Protein AF-A0A7X6WUY6-F1 (afdb_monomer_lite)

Secondary structure (DSSP, 8-state):
-HHHHHHHHHHHHHHHHHHHHHHHHHHHHHHHHHHHHHHHHHHHHHHHHHHHHHHHHHHH-S--HHHHHHHHHHHH-TTS-HHHHHHHHHHHHHHHHHHHHT-HHHHT-HHHHHHHHHHHHHHHHHHHHHHHHHH-

Sequence (136 aa):
MEIVMLLIAVLIVILIMYVSMYNKLVKSRNSVLEAKSGIDISLLKRFDLITDLVEVVKGYTKYESETLNKLISLRNNNNSEFNETNESLNEITNSLNVVIEKYPDLKASEQFLNLQKNMANVEEHLQASRRFYNNN

Foldseek 3Di:
DVVVVVVVVVVVVVVVVVVVVVVVVVVVVVLLVVLVVLLVVLLVLLLVLLLVLVVLLVVQDVDDPPLNVVSVVLVVPPDPDPVVSVVVSVVSVVVSVVSVVVPVVSVPDPSNVVSVVVNVVSVVSNVVSVVSNVVD

pLDDT: mean 84.81, std 10.26, range [48.81, 96.81]

Structure (mmCIF, N/CA/C/O backbone):
data_AF-A0A7X6WUY6-F1
#
_entry.id   AF-A0A7X6WUY6-F1
#
loop_
_atom_site.group_PDB
_atom_site.id
_atom_site.type_symbol
_atom_site.label_atom_id
_atom_site.label_alt_id
_atom_site.label_comp_id
_atom_site.label_asym_id
_atom_site.label_entity_id
_atom_site.label_seq_id
_atom_site.pdbx_PDB_ins_code
_atom_site.Cartn_x
_atom_site.Cartn_y
_atom_site.Cartn_z
_atom_site.occupancy
_atom_site.B_iso_or_equiv
_atom_site.auth_seq_id
_atom_site.auth_comp_id
_atom_site.auth_asym_id
_atom_site.auth_atom_id
_atom_site.pdbx_PDB_model_num
ATOM 1 N N . MET A 1 1 ? 32.053 5.278 -52.227 1.00 82.12 1 MET A N 1
ATOM 2 C CA . MET A 1 1 ? 30.781 5.940 -51.859 1.00 82.12 1 MET A CA 1
ATOM 3 C C . MET A 1 1 ? 29.760 4.911 -51.396 1.00 82.12 1 MET A C 1
ATOM 5 O O . MET A 1 1 ? 29.360 4.981 -50.246 1.00 82.12 1 MET A O 1
ATOM 9 N N . GLU A 1 2 ? 29.432 3.902 -52.209 1.00 90.31 2 GLU A N 1
ATOM 10 C CA . GLU A 1 2 ? 28.428 2.878 -51.857 1.00 90.31 2 GLU A CA 1
ATOM 11 C C . GLU A 1 2 ? 28.771 2.060 -50.600 1.00 90.31 2 GLU A C 1
ATOM 13 O O . GLU A 1 2 ? 27.950 1.976 -49.696 1.00 90.31 2 GLU A O 1
ATOM 18 N N . ILE A 1 3 ? 30.002 1.544 -50.472 1.00 91.88 3 ILE A N 1
ATOM 19 C CA . ILE A 1 3 ? 30.436 0.775 -49.283 1.00 91.88 3 ILE A CA 1
ATOM 20 C C . ILE A 1 3 ? 30.357 1.617 -47.999 1.00 91.88 3 ILE A C 1
ATOM 22 O O . ILE A 1 3 ? 29.955 1.126 -46.948 1.00 91.88 3 ILE A O 1
ATOM 26 N N . VAL A 1 4 ? 30.708 2.904 -48.088 1.00 92.62 4 VAL A N 1
ATOM 27 C CA . VAL A 1 4 ? 30.636 3.842 -46.956 1.00 92.62 4 VAL A CA 1
ATOM 28 C C . VAL A 1 4 ? 29.178 4.087 -46.565 1.00 92.62 4 VAL A C 1
ATOM 30 O O . VAL A 1 4 ? 28.852 4.079 -45.383 1.00 92.62 4 VAL A O 1
ATOM 33 N N . MET A 1 5 ? 28.284 4.233 -47.545 1.00 92.81 5 MET A N 1
ATOM 34 C CA . MET A 1 5 ? 26.847 4.386 -47.312 1.00 92.81 5 MET A CA 1
ATOM 35 C C . MET A 1 5 ? 26.232 3.127 -46.682 1.00 92.81 5 MET A C 1
ATOM 37 O O . MET A 1 5 ? 25.407 3.233 -45.778 1.00 92.81 5 MET A O 1
ATOM 41 N N . LEU A 1 6 ? 26.692 1.943 -47.097 1.00 93.50 6 LEU A N 1
ATOM 42 C CA . LEU A 1 6 ? 26.280 0.651 -46.545 1.00 93.50 6 LEU A CA 1
ATOM 43 C C . LEU A 1 6 ? 26.750 0.494 -45.089 1.00 93.50 6 LEU A C 1
ATOM 45 O O . LEU A 1 6 ? 25.958 0.129 -44.224 1.00 93.50 6 LEU A O 1
ATOM 49 N N . LEU A 1 7 ? 27.999 0.863 -44.784 1.00 94.00 7 LEU A N 1
ATOM 50 C CA . LEU A 1 7 ? 28.526 0.887 -43.414 1.00 94.00 7 LEU A CA 1
ATOM 51 C C . LEU A 1 7 ? 27.750 1.847 -42.505 1.00 94.00 7 LEU A C 1
ATOM 53 O O . LEU A 1 7 ? 27.423 1.489 -41.375 1.00 94.00 7 LEU A O 1
ATOM 57 N N . ILE A 1 8 ? 27.417 3.043 -42.997 1.00 95.00 8 ILE A N 1
ATOM 58 C CA . ILE A 1 8 ? 26.613 4.020 -42.250 1.00 95.00 8 ILE A CA 1
ATOM 59 C C . ILE A 1 8 ? 25.205 3.474 -41.994 1.00 95.00 8 ILE A C 1
ATOM 61 O O . ILE A 1 8 ? 24.710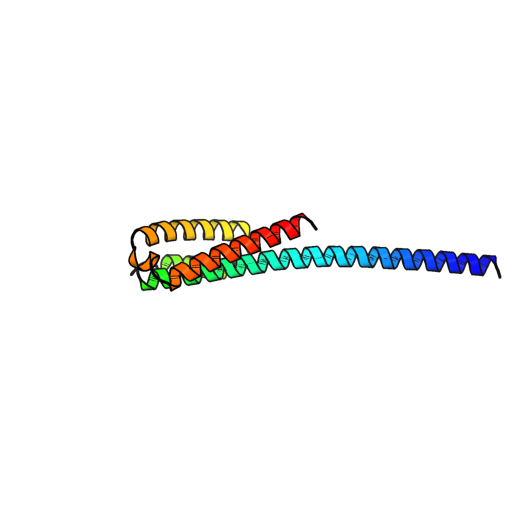 3.572 -40.873 1.00 95.00 8 ILE A O 1
ATOM 65 N N . ALA A 1 9 ? 24.571 2.854 -42.992 1.00 94.62 9 ALA A N 1
ATOM 66 C CA . ALA A 1 9 ? 23.256 2.242 -42.827 1.00 94.62 9 ALA A CA 1
ATOM 67 C C . ALA A 1 9 ? 23.275 1.127 -41.767 1.00 94.62 9 ALA A C 1
ATOM 69 O O . ALA A 1 9 ? 22.414 1.097 -40.889 1.00 94.62 9 ALA A O 1
ATOM 70 N N . VAL A 1 10 ? 24.292 0.258 -41.788 1.00 96.06 10 VAL A N 1
ATOM 71 C CA . VAL A 1 10 ? 24.477 -0.798 -40.778 1.00 96.06 10 VAL A CA 1
ATOM 72 C C . VAL A 1 10 ? 24.676 -0.201 -39.383 1.00 96.06 10 VAL A C 1
ATOM 74 O O . VAL A 1 10 ? 24.045 -0.653 -38.428 1.00 96.06 10 VAL A O 1
ATOM 77 N N . LEU A 1 11 ? 25.493 0.849 -39.257 1.00 96.50 11 LEU A N 1
ATOM 78 C CA . LEU A 1 11 ? 25.717 1.537 -37.985 1.00 96.50 11 LEU A CA 1
ATOM 79 C C . LEU A 1 11 ? 24.414 2.121 -37.417 1.00 96.50 11 LEU A C 1
ATOM 81 O O . LEU A 1 11 ? 24.137 1.966 -36.228 1.00 96.50 11 LEU A O 1
ATOM 85 N N . ILE A 1 12 ? 23.593 2.749 -38.264 1.00 96.56 12 ILE A N 1
ATOM 86 C CA . ILE A 1 12 ? 22.295 3.312 -37.868 1.00 96.56 12 ILE A CA 1
ATOM 87 C C . ILE A 1 12 ? 21.359 2.211 -37.360 1.00 96.56 12 ILE A C 1
ATOM 89 O O . ILE A 1 12 ? 20.733 2.377 -36.314 1.00 96.56 12 ILE A O 1
ATOM 93 N N . VAL A 1 13 ? 21.290 1.069 -38.050 1.00 96.62 13 VAL A N 1
ATOM 94 C CA . VAL A 1 13 ? 20.455 -0.069 -37.628 1.00 96.62 13 VAL A CA 1
ATOM 95 C C . VAL A 1 13 ? 20.887 -0.598 -36.259 1.00 96.62 13 VAL A C 1
ATOM 97 O O . VAL A 1 13 ? 20.040 -0.814 -35.390 1.00 96.62 13 VAL A O 1
ATOM 100 N N . ILE A 1 14 ? 22.195 -0.751 -36.028 1.00 96.31 14 ILE A N 1
ATOM 101 C CA . ILE A 1 14 ? 22.736 -1.193 -34.733 1.00 96.31 14 ILE A CA 1
ATOM 102 C C . ILE A 1 14 ? 22.365 -0.201 -33.625 1.00 96.31 14 ILE A C 1
ATOM 104 O O . ILE A 1 14 ? 21.942 -0.610 -32.543 1.00 96.31 14 ILE A O 1
ATOM 108 N N . LEU A 1 15 ? 22.475 1.100 -33.898 1.00 96.81 15 LEU A N 1
ATOM 109 C CA . LEU A 1 15 ? 22.173 2.149 -32.928 1.00 96.81 15 LEU A CA 1
ATOM 110 C C . LEU A 1 15 ? 20.680 2.162 -32.561 1.00 96.81 15 LEU A C 1
ATOM 112 O O . LEU A 1 15 ? 20.337 2.215 -31.380 1.00 96.81 15 LEU A O 1
ATOM 116 N N . ILE A 1 16 ? 19.788 2.013 -33.546 1.00 96.56 16 ILE A N 1
ATOM 117 C CA . ILE A 1 16 ? 18.339 1.885 -33.315 1.00 96.56 16 ILE A CA 1
ATOM 118 C C . ILE A 1 16 ? 18.026 0.642 -32.473 1.00 96.56 16 ILE A C 1
ATOM 120 O O . ILE A 1 16 ? 17.213 0.710 -31.545 1.00 96.56 16 ILE A O 1
ATOM 124 N N . MET A 1 17 ? 18.674 -0.489 -32.764 1.00 95.75 17 MET A N 1
ATOM 125 C CA . MET A 1 17 ? 18.486 -1.731 -32.012 1.00 95.75 17 MET A CA 1
ATOM 126 C C . MET A 1 17 ? 18.926 -1.573 -30.551 1.00 95.75 17 MET A C 1
ATOM 128 O O . MET A 1 17 ? 18.191 -1.968 -29.643 1.00 95.75 17 MET A O 1
ATOM 132 N N . TYR A 1 18 ? 20.076 -0.936 -30.319 1.00 96.62 18 TYR A N 1
ATOM 133 C CA . TYR A 1 18 ? 20.598 -0.661 -28.981 1.00 96.62 18 TYR A CA 1
ATOM 134 C C . TYR A 1 18 ? 19.649 0.226 -28.164 1.00 96.62 18 TYR A C 1
ATOM 136 O O . TYR A 1 18 ? 19.259 -0.143 -27.056 1.00 96.62 18 TYR A O 1
ATOM 144 N N . VAL A 1 19 ? 19.203 1.354 -28.731 1.00 96.44 19 VAL A N 1
ATOM 145 C CA . VAL A 1 19 ? 18.259 2.271 -28.066 1.00 96.44 19 VAL A CA 1
ATOM 146 C C . VAL A 1 19 ? 16.933 1.571 -27.763 1.00 96.44 19 VAL A C 1
ATOM 148 O O . VAL A 1 19 ? 16.386 1.709 -26.669 1.00 96.44 19 VAL A O 1
ATOM 151 N N . SER A 1 20 ? 16.432 0.760 -28.696 1.00 94.94 20 SER A N 1
ATOM 152 C CA . SER A 1 20 ? 15.188 0.007 -28.508 1.00 94.94 20 SER A CA 1
ATOM 153 C C . SER A 1 20 ? 15.294 -1.010 -27.370 1.00 94.94 20 SER A C 1
ATOM 155 O O . SER A 1 20 ? 14.362 -1.147 -26.576 1.00 94.94 20 SER A O 1
ATOM 157 N N . MET A 1 21 ? 16.421 -1.718 -27.264 1.00 94.75 21 MET A N 1
ATOM 158 C CA . MET A 1 21 ? 16.671 -2.673 -26.183 1.00 94.75 21 MET A CA 1
ATOM 159 C C . MET A 1 21 ? 16.813 -1.967 -24.832 1.00 94.75 21 MET A C 1
ATOM 161 O O . MET A 1 21 ? 16.194 -2.389 -23.856 1.00 94.75 21 MET A O 1
ATOM 165 N N . TYR A 1 22 ? 17.553 -0.857 -24.785 1.00 95.94 22 TYR A N 1
ATOM 166 C CA . TYR A 1 22 ? 17.709 -0.053 -23.576 1.00 95.94 22 TYR A CA 1
ATOM 167 C C . TYR A 1 22 ? 16.360 0.466 -23.059 1.00 95.94 22 TYR A C 1
ATOM 169 O O . TYR A 1 22 ? 16.029 0.283 -21.888 1.00 95.94 22 TYR A O 1
ATOM 177 N N . ASN A 1 23 ? 15.526 1.016 -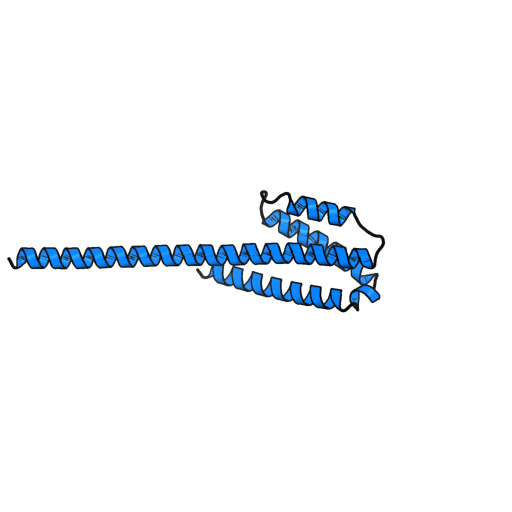23.945 1.00 95.94 23 ASN A N 1
ATOM 178 C CA . ASN A 1 23 ? 14.200 1.518 -23.579 1.00 95.94 23 ASN A CA 1
ATOM 179 C C . ASN A 1 23 ? 13.284 0.414 -23.033 1.00 95.94 23 ASN A C 1
ATOM 181 O O . ASN A 1 23 ? 12.535 0.655 -22.086 1.00 95.94 23 ASN A O 1
ATOM 185 N N . LYS A 1 24 ? 13.354 -0.806 -23.586 1.00 94.31 24 LYS A N 1
ATOM 186 C CA . LYS A 1 24 ? 12.606 -1.959 -23.058 1.00 94.31 24 LYS A CA 1
ATOM 187 C C . LYS A 1 24 ? 13.045 -2.312 -21.637 1.00 94.31 24 LYS A C 1
ATOM 189 O O . LYS A 1 24 ? 12.188 -2.479 -20.777 1.00 94.31 24 LYS A O 1
ATOM 194 N N . LEU A 1 25 ? 14.353 -2.359 -21.378 1.00 93.62 25 LEU A N 1
ATOM 195 C CA . LEU A 1 25 ? 14.892 -2.651 -20.045 1.00 93.62 25 LEU A CA 1
ATOM 196 C C . LEU A 1 25 ? 14.486 -1.591 -19.016 1.00 93.62 25 LEU A C 1
ATOM 198 O O . LEU A 1 25 ? 14.056 -1.932 -17.915 1.00 93.62 25 LEU A O 1
ATOM 202 N N . VAL A 1 26 ? 14.574 -0.309 -19.379 1.00 94.94 26 VAL A N 1
ATOM 203 C CA . VAL A 1 26 ? 14.141 0.794 -18.507 1.00 94.94 26 VAL A CA 1
ATOM 204 C C . VAL A 1 26 ? 12.644 0.704 -18.220 1.00 94.94 26 VAL A C 1
ATOM 206 O O . VAL A 1 26 ? 12.236 0.856 -17.070 1.00 94.94 26 VAL A O 1
ATOM 209 N N . LYS A 1 27 ? 11.823 0.400 -19.233 1.00 94.00 27 LYS A N 1
ATOM 210 C CA . LYS A 1 27 ? 10.380 0.218 -19.055 1.00 94.00 27 LYS A CA 1
ATOM 211 C C . LYS A 1 27 ? 10.074 -0.919 -18.077 1.00 94.00 27 LYS A C 1
ATOM 213 O O . LYS A 1 27 ? 9.335 -0.688 -17.127 1.00 94.00 27 LYS A O 1
ATOM 218 N N . SER A 1 28 ? 10.678 -2.095 -18.257 1.00 91.25 28 SER A N 1
ATOM 219 C CA . SER A 1 28 ? 10.497 -3.233 -17.344 1.00 91.25 28 SER A CA 1
ATOM 220 C C . SER A 1 28 ? 10.940 -2.904 -15.918 1.00 91.25 28 SER A C 1
ATOM 222 O O . SER A 1 28 ? 10.216 -3.189 -14.968 1.00 91.25 28 SER A O 1
ATOM 224 N N . ARG A 1 29 ? 12.085 -2.228 -15.753 1.00 91.75 29 ARG A N 1
ATOM 225 C CA . ARG A 1 29 ? 12.554 -1.778 -14.434 1.00 91.75 29 ARG A CA 1
ATOM 226 C C . ARG A 1 29 ? 11.535 -0.865 -13.754 1.00 91.75 29 ARG A C 1
ATOM 228 O O . ARG A 1 29 ? 11.260 -1.040 -12.570 1.00 91.75 29 ARG A O 1
ATOM 235 N N . ASN A 1 30 ? 10.983 0.096 -14.488 1.00 91.75 30 ASN A N 1
ATOM 236 C CA . ASN A 1 30 ? 9.992 1.019 -13.945 1.00 91.75 30 ASN A CA 1
ATOM 237 C C . ASN A 1 30 ? 8.692 0.296 -13.565 1.00 91.75 30 ASN A C 1
ATOM 239 O O . ASN A 1 30 ? 8.152 0.587 -12.504 1.00 91.75 30 ASN A O 1
ATOM 243 N N . SER A 1 31 ? 8.242 -0.687 -14.352 1.00 89.31 31 SER A N 1
ATOM 244 C CA . SER A 1 31 ? 7.063 -1.501 -14.019 1.00 89.31 31 SER A CA 1
ATOM 245 C C . SER A 1 31 ? 7.233 -2.288 -12.714 1.00 89.31 31 SER A C 1
ATOM 247 O O . SER A 1 31 ? 6.317 -2.319 -11.896 1.00 89.31 31 SER A O 1
ATOM 249 N N . VAL A 1 32 ? 8.418 -2.855 -12.461 1.00 89.94 32 VAL A N 1
ATOM 250 C CA . VAL A 1 32 ? 8.718 -3.534 -11.185 1.00 89.94 32 VAL A CA 1
ATOM 251 C C . VAL A 1 32 ? 8.719 -2.548 -10.010 1.00 89.94 32 VAL A C 1
ATOM 253 O O . VAL A 1 32 ? 8.193 -2.858 -8.941 1.00 89.94 32 VAL A O 1
ATOM 256 N N . LEU A 1 33 ? 9.289 -1.350 -10.190 1.00 89.94 33 LEU A N 1
ATOM 257 C CA . LEU A 1 33 ? 9.307 -0.311 -9.152 1.00 89.94 33 LEU A CA 1
ATOM 258 C C . LEU A 1 33 ? 7.901 0.204 -8.823 1.00 89.94 33 LEU A C 1
ATOM 260 O O . LEU A 1 33 ? 7.574 0.378 -7.650 1.00 89.94 33 LEU A O 1
ATOM 264 N N . GLU A 1 34 ? 7.066 0.406 -9.839 1.00 89.19 34 GLU A N 1
ATOM 265 C CA . GLU A 1 34 ? 5.663 0.791 -9.683 1.00 89.19 34 GLU A CA 1
ATOM 266 C C . GLU A 1 34 ? 4.878 -0.285 -8.924 1.00 89.19 34 GLU A C 1
ATOM 268 O O . GLU A 1 34 ? 4.202 0.014 -7.939 1.00 89.19 34 GLU A O 1
ATOM 273 N N . ALA A 1 35 ? 5.045 -1.552 -9.313 1.00 87.62 35 ALA A N 1
ATOM 274 C CA . ALA A 1 35 ? 4.417 -2.680 -8.637 1.00 87.62 35 ALA A CA 1
ATOM 275 C C . ALA A 1 35 ? 4.826 -2.772 -7.158 1.00 87.62 35 ALA A C 1
ATOM 277 O O . ALA A 1 35 ? 3.976 -2.968 -6.288 1.00 87.62 35 ALA A O 1
ATOM 278 N N . LYS A 1 36 ? 6.117 -2.571 -6.861 1.00 88.44 36 LYS A N 1
ATOM 279 C CA . LYS A 1 36 ? 6.629 -2.539 -5.486 1.00 88.44 36 LYS A CA 1
ATOM 280 C C . LYS A 1 36 ? 6.013 -1.391 -4.683 1.00 88.44 36 LYS A C 1
ATOM 282 O O . LYS A 1 36 ? 5.517 -1.619 -3.585 1.00 88.44 36 LYS A O 1
ATOM 287 N N . SER A 1 37 ? 5.974 -0.184 -5.248 1.00 89.50 37 SER A N 1
ATOM 288 C CA . SER A 1 37 ? 5.365 0.974 -4.586 1.00 89.50 37 SER A CA 1
ATOM 289 C C . SER A 1 37 ? 3.879 0.749 -4.276 1.00 89.50 37 SER A C 1
ATOM 291 O O . SER A 1 37 ? 3.415 1.154 -3.211 1.00 89.50 37 SER A O 1
ATOM 293 N N . GLY A 1 38 ? 3.141 0.057 -5.150 1.00 88.19 38 GLY A N 1
ATOM 294 C CA . GLY A 1 38 ? 1.746 -0.320 -4.899 1.00 88.19 38 GLY A CA 1
ATOM 295 C C . GLY A 1 38 ? 1.569 -1.239 -3.683 1.00 88.19 38 GLY A C 1
ATOM 296 O O . GLY A 1 38 ? 0.633 -1.055 -2.897 1.00 88.19 38 GLY A O 1
ATOM 297 N N . ILE A 1 39 ? 2.491 -2.187 -3.484 1.00 88.69 39 ILE A N 1
ATOM 298 C CA . ILE A 1 39 ? 2.526 -3.043 -2.287 1.00 88.69 39 ILE A CA 1
ATOM 299 C C . ILE A 1 39 ? 2.783 -2.188 -1.042 1.00 88.69 39 ILE A C 1
ATOM 301 O O . ILE A 1 39 ? 2.009 -2.274 -0.089 1.00 88.69 39 ILE A O 1
ATOM 305 N N . ASP A 1 40 ? 3.804 -1.328 -1.072 1.00 87.50 40 ASP A N 1
ATOM 306 C CA . ASP A 1 40 ? 4.186 -0.484 0.068 1.00 87.50 40 ASP A CA 1
ATOM 307 C C . ASP A 1 40 ? 3.027 0.430 0.507 1.00 87.50 40 ASP A C 1
ATOM 309 O O . ASP A 1 40 ? 2.686 0.496 1.688 1.00 87.50 40 ASP A O 1
ATOM 313 N N . ILE A 1 41 ? 2.341 1.070 -0.447 1.00 89.44 41 ILE A N 1
ATOM 314 C CA . ILE A 1 41 ? 1.171 1.920 -0.171 1.00 89.44 41 ILE A CA 1
ATOM 315 C C . ILE A 1 41 ? 0.024 1.110 0.445 1.00 89.44 41 ILE A C 1
ATOM 317 O O . ILE A 1 41 ? -0.644 1.586 1.364 1.00 89.44 41 ILE A O 1
ATOM 321 N N . SER A 1 42 ? -0.234 -0.100 -0.055 1.00 89.06 42 SER A N 1
ATOM 322 C CA . SER A 1 42 ? -1.315 -0.951 0.460 1.00 89.06 42 SER A CA 1
ATOM 323 C C . SER A 1 42 ? -1.036 -1.404 1.896 1.00 89.06 42 SER A C 1
ATOM 325 O O . SER A 1 42 ? -1.940 -1.410 2.727 1.00 89.06 42 SER A O 1
ATOM 327 N N . LEU A 1 43 ? 0.223 -1.713 2.212 1.00 86.88 43 LEU A N 1
ATOM 328 C CA . LEU A 1 43 ? 0.653 -2.062 3.566 1.00 86.88 43 LEU A CA 1
ATOM 329 C C . LEU A 1 43 ? 0.548 -0.877 4.534 1.00 86.88 43 LEU A C 1
ATOM 331 O O . LEU A 1 43 ? 0.071 -1.054 5.653 1.00 86.88 43 LEU A O 1
ATOM 335 N N . LEU A 1 44 ? 0.923 0.330 4.102 1.00 87.25 44 LEU A N 1
ATOM 336 C CA . LEU A 1 44 ? 0.748 1.546 4.903 1.00 87.25 44 LEU A CA 1
ATOM 337 C C . LEU A 1 44 ? -0.731 1.804 5.215 1.00 87.25 44 LEU A C 1
ATOM 339 O O . LEU A 1 44 ? -1.092 1.985 6.373 1.00 87.25 44 LEU A O 1
ATOM 343 N N . LYS A 1 45 ? -1.609 1.711 4.209 1.00 90.12 45 LYS A N 1
ATOM 344 C CA . LYS A 1 45 ? -3.062 1.843 4.412 1.00 90.12 45 LYS A CA 1
ATOM 345 C C . LYS A 1 45 ? -3.611 0.798 5.380 1.00 90.12 45 LYS A C 1
ATOM 347 O O . LYS A 1 45 ? -4.479 1.110 6.184 1.00 90.12 45 LYS A O 1
ATOM 352 N N . ARG A 1 46 ? -3.118 -0.440 5.306 1.00 89.31 46 ARG A N 1
ATOM 353 C CA . ARG A 1 46 ? -3.496 -1.515 6.231 1.00 89.31 46 ARG A CA 1
ATOM 354 C C . ARG A 1 46 ? -3.113 -1.164 7.668 1.00 89.31 46 ARG A C 1
ATOM 356 O O . ARG A 1 46 ? -3.932 -1.321 8.564 1.00 89.31 46 ARG A O 1
ATOM 363 N N . PHE A 1 47 ? -1.898 -0.664 7.879 1.00 87.38 47 PHE A N 1
ATOM 364 C CA . PHE A 1 47 ? -1.449 -0.189 9.186 1.00 87.38 47 PHE A CA 1
ATOM 365 C C . PHE A 1 47 ? -2.343 0.944 9.722 1.00 87.38 47 PHE A C 1
ATOM 367 O O . PHE A 1 47 ? -2.786 0.891 10.872 1.00 87.38 47 PHE A O 1
ATOM 374 N N . ASP A 1 48 ? -2.648 1.938 8.883 1.00 89.38 48 ASP A N 1
ATOM 375 C CA . ASP A 1 48 ? -3.506 3.068 9.257 1.00 89.38 48 ASP A CA 1
ATOM 376 C C . ASP A 1 48 ? -4.917 2.586 9.645 1.00 89.38 48 ASP A C 1
ATOM 378 O O . ASP A 1 48 ? -5.408 2.924 10.718 1.00 89.38 48 ASP A O 1
ATOM 382 N N . LEU A 1 49 ? -5.522 1.686 8.859 1.00 90.88 49 LEU A N 1
ATOM 383 C CA . LEU A 1 49 ? -6.838 1.110 9.166 1.00 90.88 49 LEU A CA 1
ATOM 384 C C . LEU A 1 49 ? -6.861 0.300 10.471 1.00 90.88 49 LEU A C 1
ATOM 386 O O . LEU A 1 49 ? -7.868 0.313 11.177 1.00 90.88 49 LEU A O 1
ATOM 390 N N . ILE A 1 50 ? -5.781 -0.414 10.807 1.00 86.88 50 ILE A N 1
ATOM 391 C CA . ILE A 1 50 ? -5.669 -1.112 12.099 1.00 86.88 50 ILE A CA 1
ATOM 392 C C . ILE A 1 50 ? -5.585 -0.093 13.243 1.00 86.88 50 ILE A C 1
ATOM 394 O O . ILE A 1 50 ? -6.183 -0.309 14.296 1.00 86.88 50 ILE A O 1
ATOM 398 N N . THR A 1 51 ? -4.889 1.027 13.039 1.00 86.25 51 THR A N 1
ATOM 399 C CA . THR A 1 51 ? -4.827 2.118 14.023 1.00 86.25 51 THR A CA 1
ATOM 400 C C . THR A 1 51 ? -6.214 2.705 14.275 1.00 86.25 51 THR A C 1
ATOM 402 O O . THR A 1 51 ? -6.638 2.784 15.430 1.00 86.25 51 THR A O 1
ATOM 405 N N . ASP A 1 52 ? -6.946 3.024 13.207 1.00 88.88 52 ASP A N 1
ATOM 406 C CA . ASP A 1 52 ? -8.317 3.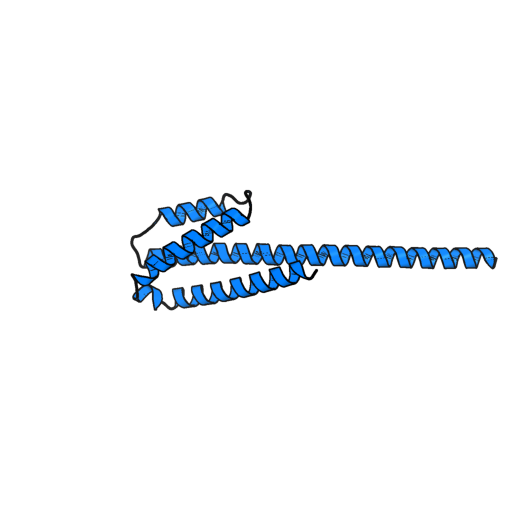532 13.289 1.00 88.88 52 ASP A CA 1
ATOM 407 C C . ASP A 1 52 ? -9.240 2.520 13.983 1.00 88.88 52 ASP A C 1
ATOM 409 O O . ASP A 1 52 ? -10.062 2.883 14.825 1.00 88.88 52 ASP A O 1
ATOM 413 N N . LEU A 1 53 ? -9.078 1.226 13.689 1.00 86.06 53 LEU A N 1
ATOM 414 C CA . LEU A 1 53 ? -9.840 0.163 14.340 1.00 86.06 53 LEU A CA 1
ATOM 415 C C . LEU A 1 53 ? -9.598 0.125 15.855 1.00 86.06 53 LEU A C 1
ATOM 417 O O . LEU A 1 53 ? -10.555 -0.004 16.620 1.00 86.06 53 LEU A O 1
ATOM 421 N N . VAL A 1 54 ? -8.346 0.259 16.300 1.00 83.81 54 VAL A N 1
ATOM 422 C CA . VAL A 1 54 ? -8.007 0.329 17.731 1.00 83.81 54 VAL A CA 1
ATOM 423 C C . VAL A 1 54 ? -8.649 1.548 18.389 1.00 83.81 54 VAL A C 1
ATOM 425 O O . VAL A 1 54 ? -9.177 1.435 19.495 1.00 83.81 54 VAL A O 1
ATOM 428 N N . GLU A 1 55 ? -8.648 2.702 17.723 1.00 84.19 55 GLU A N 1
ATOM 429 C CA . GLU A 1 55 ? -9.280 3.916 18.246 1.00 84.19 55 GLU A CA 1
ATOM 430 C C . GLU A 1 55 ? -10.797 3.750 18.408 1.00 84.19 55 GLU A C 1
ATOM 432 O O . GLU A 1 55 ? -11.347 4.089 19.460 1.00 84.19 55 GLU A O 1
ATOM 437 N N . VAL A 1 56 ? -11.468 3.143 17.425 1.00 84.94 56 VAL A N 1
ATOM 438 C CA . VAL A 1 56 ? -12.901 2.833 17.520 1.00 84.94 56 VAL A CA 1
ATOM 439 C C . VAL A 1 56 ? -13.164 1.847 18.657 1.00 84.94 56 VAL A C 1
ATOM 441 O O . VAL A 1 56 ? -14.022 2.106 19.495 1.00 84.94 56 VAL A O 1
ATOM 444 N N . VAL A 1 57 ? -12.396 0.760 18.770 1.00 81.56 57 VAL A N 1
ATOM 445 C CA . VAL A 1 57 ? -12.533 -0.216 19.870 1.00 81.56 57 VAL A CA 1
ATOM 446 C C . VAL A 1 57 ? -12.336 0.456 21.237 1.00 81.56 57 VAL A C 1
ATOM 448 O O . VAL A 1 57 ? -13.074 0.164 22.181 1.00 81.56 57 VAL A O 1
ATOM 451 N N . LYS A 1 58 ? -11.404 1.405 21.353 1.00 81.38 58 LYS A N 1
ATOM 452 C CA . LYS A 1 58 ? -11.173 2.200 22.569 1.00 81.38 58 LYS A CA 1
ATOM 453 C C . LYS A 1 58 ? -12.334 3.147 22.905 1.00 81.38 58 LYS A C 1
ATOM 455 O O . LYS A 1 58 ? -12.542 3.470 24.068 1.00 81.38 58 LYS A O 1
ATOM 460 N N . GLY A 1 59 ? -13.121 3.584 21.924 1.00 81.25 59 GLY A N 1
ATOM 461 C CA . GLY A 1 59 ? -14.348 4.349 22.176 1.00 81.25 59 GLY A CA 1
ATOM 462 C C . GLY A 1 59 ? -15.431 3.533 22.894 1.00 81.25 59 GLY A C 1
ATOM 463 O O . GLY A 1 59 ? -16.185 4.073 23.701 1.00 81.25 59 GLY A O 1
ATOM 464 N N . TYR A 1 60 ? -15.476 2.222 22.640 1.00 76.94 60 TYR A N 1
ATOM 465 C CA . TYR A 1 60 ? -16.482 1.300 23.188 1.00 76.94 60 TYR A CA 1
ATOM 466 C C . TYR A 1 60 ? -15.977 0.488 24.386 1.00 76.94 60 TYR A C 1
ATOM 468 O O . TYR A 1 60 ? -16.769 -0.088 25.134 1.00 76.94 60 TYR A O 1
ATOM 476 N N . THR A 1 61 ? -14.664 0.448 24.602 1.00 71.56 61 THR A N 1
ATOM 477 C CA . THR A 1 61 ? -14.031 -0.299 25.688 1.00 71.56 61 THR A CA 1
ATOM 478 C C . THR A 1 61 ? -13.142 0.627 26.513 1.00 71.56 61 THR A C 1
ATOM 480 O O . THR A 1 61 ? -12.452 1.483 25.983 1.00 71.56 61 THR A O 1
ATOM 483 N N . LYS A 1 62 ? -13.071 0.444 27.837 1.00 65.06 62 LYS A N 1
ATOM 484 C CA . LYS A 1 62 ? -12.072 1.152 28.672 1.00 65.06 62 LYS A CA 1
ATOM 485 C C . LYS A 1 62 ? -10.645 0.598 28.485 1.00 65.06 62 LYS A C 1
ATOM 487 O O . LYS A 1 62 ? -9.778 0.846 29.320 1.00 65.06 62 LYS A O 1
ATOM 492 N N . TYR A 1 63 ? -10.433 -0.222 27.458 1.00 52.84 63 TYR A N 1
ATOM 493 C CA . TYR A 1 63 ? -9.300 -1.121 27.327 1.00 52.84 63 TYR A CA 1
ATOM 494 C C . TYR A 1 63 ? -8.233 -0.553 26.371 1.00 52.84 63 TYR A C 1
ATOM 496 O O . TYR A 1 63 ? -8.542 0.044 25.345 1.00 52.84 63 TYR A O 1
ATOM 504 N N . GLU A 1 64 ? -6.974 -0.777 26.764 1.00 64.94 64 GLU A N 1
ATOM 505 C CA . GLU A 1 64 ? -5.736 -0.784 25.966 1.00 64.94 64 GLU A CA 1
ATOM 506 C C . GLU A 1 64 ? -5.147 0.521 25.393 1.00 64.94 64 GLU A C 1
ATOM 508 O O . GLU A 1 64 ? -5.072 0.754 24.188 1.00 64.94 64 GLU A O 1
ATOM 513 N N . SER A 1 65 ? -4.493 1.286 26.275 1.00 63.84 65 SER A N 1
ATOM 514 C CA . SER A 1 65 ? -3.342 2.121 25.877 1.00 63.84 65 SER A CA 1
ATOM 515 C C . SER A 1 65 ? -2.136 1.284 25.417 1.00 63.84 65 SER A C 1
ATOM 517 O O . SER A 1 65 ? -1.314 1.770 24.647 1.00 63.84 65 SER A O 1
ATOM 519 N N . GLU A 1 66 ? -2.011 0.036 25.878 1.00 71.31 66 GLU A N 1
ATOM 520 C CA . GLU A 1 66 ? -0.862 -0.834 25.590 1.00 71.31 66 GLU A CA 1
ATOM 521 C C . GLU A 1 66 ? -0.806 -1.274 24.119 1.00 71.31 66 GLU A C 1
ATOM 523 O O . GLU A 1 66 ? 0.241 -1.144 23.487 1.00 71.31 66 GLU A O 1
ATOM 528 N N . THR A 1 67 ? -1.936 -1.678 23.528 1.00 71.94 67 THR A N 1
ATOM 529 C CA . THR A 1 67 ? -2.017 -2.042 22.101 1.00 71.94 67 THR A CA 1
ATOM 530 C C . THR A 1 67 ? -1.759 -0.848 21.189 1.00 71.94 67 THR A C 1
ATOM 532 O O . THR A 1 67 ? -1.040 -0.975 20.199 1.00 71.94 67 THR A O 1
ATOM 535 N N . LEU A 1 68 ? -2.253 0.338 21.560 1.00 69.75 68 LEU A N 1
ATOM 536 C CA . LEU A 1 68 ? -1.948 1.575 20.841 1.00 69.75 68 LEU A CA 1
ATOM 537 C C . LEU A 1 68 ? -0.454 1.920 20.925 1.00 69.75 68 LEU A C 1
ATOM 539 O O . LEU A 1 68 ? 0.152 2.261 19.914 1.00 69.75 68 LEU A O 1
ATOM 543 N N . ASN A 1 69 ? 0.167 1.773 22.099 1.00 71.88 69 ASN A N 1
ATOM 544 C CA . ASN A 1 69 ? 1.609 1.969 22.263 1.00 71.88 69 ASN A CA 1
ATOM 545 C C . ASN A 1 69 ? 2.419 0.957 21.437 1.00 71.88 69 ASN A C 1
ATOM 547 O O . ASN A 1 69 ? 3.410 1.343 20.813 1.00 71.88 69 ASN A O 1
ATOM 551 N N . LYS A 1 70 ? 1.977 -0.308 21.367 1.00 75.94 70 LYS A N 1
ATOM 552 C CA . LYS A 1 70 ? 2.575 -1.332 20.497 1.00 75.94 70 LYS A CA 1
ATOM 553 C C . LYS A 1 70 ? 2.465 -0.918 19.027 1.00 75.94 70 LYS A C 1
ATOM 555 O O . LYS A 1 70 ? 3.477 -0.930 18.332 1.00 75.94 70 LYS A O 1
ATOM 560 N N . LEU A 1 71 ? 1.306 -0.439 18.568 1.00 74.19 71 LEU A N 1
ATOM 561 C CA . LEU A 1 71 ? 1.141 0.084 17.204 1.00 74.19 71 LEU A CA 1
ATOM 562 C C . LEU A 1 71 ? 2.036 1.291 16.915 1.00 74.19 71 LEU A C 1
ATOM 564 O O . LEU A 1 71 ? 2.713 1.317 15.892 1.00 74.19 71 LEU A O 1
ATOM 568 N N . ILE A 1 72 ? 2.091 2.269 17.819 1.00 73.62 72 ILE A N 1
ATOM 569 C CA . ILE A 1 72 ? 2.952 3.450 17.668 1.00 73.62 72 ILE A CA 1
ATOM 570 C C . ILE A 1 72 ? 4.427 3.030 17.594 1.00 73.62 72 ILE A C 1
ATOM 572 O O . ILE A 1 72 ? 5.177 3.563 16.777 1.00 73.62 72 ILE A O 1
ATOM 576 N N . SER A 1 73 ? 4.847 2.042 18.392 1.00 76.44 73 SER A N 1
ATOM 577 C CA . SER A 1 73 ? 6.209 1.502 18.328 1.00 76.44 73 SER A CA 1
ATOM 578 C C . SER A 1 73 ? 6.500 0.799 16.997 1.00 76.44 73 SER A C 1
ATOM 580 O O . SER A 1 73 ? 7.563 1.019 16.419 1.00 76.44 73 SER A O 1
ATOM 582 N N . LEU A 1 74 ? 5.532 0.049 16.457 1.00 73.31 74 LEU A N 1
ATOM 583 C CA . LEU A 1 74 ? 5.628 -0.589 15.141 1.00 73.31 74 LEU A CA 1
ATOM 584 C C . LEU A 1 74 ? 5.702 0.453 14.014 1.00 73.31 74 LEU A C 1
ATOM 586 O O . LEU A 1 74 ? 6.503 0.292 13.100 1.00 73.31 74 LEU A O 1
ATOM 590 N N . ARG A 1 75 ? 4.956 1.564 14.115 1.00 70.31 75 ARG A N 1
ATOM 591 C CA . ARG A 1 75 ? 5.041 2.693 13.168 1.00 70.31 75 ARG A CA 1
ATOM 592 C C . ARG A 1 75 ? 6.414 3.352 13.161 1.00 70.31 75 ARG A C 1
ATOM 594 O O . ARG A 1 75 ? 6.876 3.813 12.125 1.00 70.31 75 ARG A O 1
ATOM 601 N N . ASN A 1 76 ? 7.038 3.467 14.330 1.00 69.69 76 ASN A N 1
ATOM 602 C CA . ASN A 1 76 ? 8.327 4.138 14.471 1.00 69.69 76 ASN A CA 1
ATOM 603 C C . ASN A 1 76 ? 9.494 3.233 14.046 1.00 69.69 76 ASN A C 1
ATOM 605 O O . ASN A 1 76 ? 10.516 3.739 13.583 1.00 69.69 76 ASN A O 1
ATOM 609 N N . ASN A 1 77 ? 9.322 1.909 14.110 1.00 66.88 77 ASN A N 1
ATOM 610 C CA . ASN A 1 77 ? 10.269 0.902 13.620 1.00 66.88 77 ASN A CA 1
ATOM 611 C C . ASN A 1 77 ? 10.221 0.713 12.087 1.00 66.88 77 ASN A C 1
ATOM 613 O O . ASN A 1 77 ? 10.322 -0.401 11.583 1.00 66.88 77 ASN A O 1
ATOM 617 N N . ASN A 1 78 ? 10.161 1.814 11.329 1.00 55.25 78 ASN A N 1
ATOM 618 C CA . ASN A 1 78 ? 10.108 1.869 9.854 1.00 55.25 78 ASN A CA 1
ATOM 619 C C . ASN A 1 78 ? 11.297 1.207 9.103 1.00 55.25 78 ASN A C 1
ATOM 621 O O . ASN A 1 78 ? 11.401 1.363 7.889 1.00 55.25 78 ASN A O 1
ATOM 625 N N . ASN A 1 79 ? 12.210 0.506 9.787 1.00 52.69 79 ASN A N 1
ATOM 626 C CA . ASN A 1 79 ? 13.493 0.046 9.242 1.00 52.69 79 ASN A CA 1
ATOM 627 C C . ASN A 1 79 ? 13.793 -1.457 9.409 1.00 52.69 79 ASN A C 1
ATOM 629 O O . ASN A 1 79 ? 14.781 -1.917 8.840 1.00 52.69 79 ASN A O 1
ATOM 633 N N . SER A 1 80 ? 12.995 -2.232 10.147 1.00 48.81 80 SER A N 1
ATOM 634 C CA . SER A 1 80 ? 13.240 -3.670 10.348 1.00 48.81 80 SER A CA 1
ATOM 635 C C . SER A 1 80 ? 12.155 -4.497 9.664 1.00 48.81 80 SER A C 1
ATOM 637 O O . SER A 1 80 ? 10.977 -4.348 9.969 1.00 48.81 80 SER A O 1
ATOM 639 N N . GLU A 1 81 ? 12.582 -5.294 8.683 1.00 59.00 81 GLU A N 1
ATOM 640 C CA . GLU A 1 81 ? 11.850 -6.345 7.966 1.00 59.00 81 GLU A CA 1
ATOM 641 C C . GLU A 1 81 ? 10.312 -6.241 7.963 1.00 59.00 81 GLU A C 1
ATOM 643 O O . GLU A 1 81 ? 9.605 -6.656 8.878 1.00 59.00 81 GLU A O 1
ATOM 648 N N . PHE A 1 82 ? 9.775 -5.770 6.832 1.00 62.69 82 PHE A N 1
ATOM 649 C CA . PHE A 1 82 ? 8.339 -5.667 6.539 1.00 62.69 82 PHE A CA 1
ATOM 650 C C . PHE A 1 82 ? 7.516 -6.938 6.836 1.00 62.69 82 PHE A C 1
ATOM 652 O O . PHE A 1 82 ? 6.299 -6.850 7.015 1.00 62.69 82 PHE A O 1
ATOM 659 N N . ASN A 1 83 ? 8.146 -8.114 6.879 1.00 64.81 83 ASN A N 1
ATOM 660 C CA . ASN A 1 83 ? 7.489 -9.367 7.248 1.00 64.81 83 ASN A CA 1
ATOM 661 C C . ASN A 1 83 ? 7.165 -9.425 8.750 1.00 64.81 83 ASN A C 1
ATOM 663 O O . ASN A 1 83 ? 6.021 -9.706 9.099 1.00 64.81 83 ASN A O 1
ATOM 667 N N . GLU A 1 84 ? 8.105 -9.056 9.622 1.00 69.12 84 GLU A N 1
ATOM 668 C CA . GLU A 1 84 ? 7.922 -9.074 11.083 1.00 69.12 84 GLU A CA 1
ATOM 669 C C . GLU A 1 84 ? 6.837 -8.081 11.532 1.00 69.12 84 GLU A C 1
ATOM 671 O O . GLU A 1 84 ? 6.002 -8.373 12.395 1.00 69.12 84 GLU A O 1
ATOM 676 N N . THR A 1 85 ? 6.786 -6.910 10.885 1.00 73.00 85 THR A N 1
ATOM 677 C CA . THR A 1 85 ? 5.735 -5.912 11.139 1.00 73.00 85 THR A CA 1
ATOM 678 C C . THR A 1 85 ? 4.358 -6.448 10.739 1.00 73.00 85 THR A C 1
ATOM 680 O O . THR A 1 85 ? 3.389 -6.278 11.477 1.00 73.00 85 THR A O 1
ATOM 683 N N . ASN A 1 86 ? 4.249 -7.142 9.601 1.00 73.81 86 ASN A N 1
ATOM 684 C CA . ASN A 1 86 ? 2.980 -7.724 9.156 1.00 73.81 86 ASN A CA 1
ATOM 685 C C . ASN A 1 86 ? 2.498 -8.866 10.057 1.00 73.81 86 ASN A C 1
ATOM 687 O O . ASN A 1 86 ? 1.294 -8.975 10.289 1.00 73.81 86 ASN A O 1
ATOM 691 N N . GLU A 1 87 ? 3.406 -9.697 10.567 1.00 80.69 87 GLU A N 1
ATOM 692 C CA . GLU A 1 87 ? 3.073 -10.738 11.544 1.00 80.69 87 GLU A CA 1
ATOM 693 C C . GLU A 1 87 ? 2.548 -10.124 12.843 1.00 80.69 87 GLU A C 1
ATOM 695 O O . GLU A 1 87 ? 1.466 -10.485 13.303 1.00 80.69 87 GLU A O 1
ATOM 700 N N . SER A 1 88 ? 3.227 -9.095 13.353 1.00 80.81 88 SER A N 1
ATOM 701 C CA . SER A 1 88 ? 2.786 -8.359 14.543 1.00 80.81 88 SER A CA 1
ATOM 702 C C . SER A 1 88 ? 1.398 -7.725 14.363 1.00 80.81 88 SER A C 1
ATOM 704 O O . SER A 1 88 ? 0.571 -7.752 15.276 1.00 80.81 88 SER A O 1
ATOM 706 N N . LEU A 1 89 ? 1.105 -7.177 13.178 1.00 80.06 89 LEU A N 1
ATOM 707 C CA . LEU A 1 89 ? -0.216 -6.628 12.850 1.00 80.06 89 LEU A CA 1
ATOM 708 C C . LEU A 1 89 ? -1.302 -7.711 12.769 1.00 80.06 89 LEU A C 1
ATOM 710 O O . LEU A 1 89 ? -2.440 -7.464 13.176 1.00 80.06 89 LEU A O 1
ATOM 714 N N . ASN A 1 90 ? -0.972 -8.913 12.285 1.00 84.00 90 ASN A N 1
ATOM 715 C CA . ASN A 1 90 ? -1.897 -10.050 12.281 1.00 84.00 90 ASN A CA 1
ATOM 716 C C . ASN A 1 90 ? -2.262 -10.472 13.707 1.00 84.00 90 ASN A C 1
ATOM 718 O O . ASN A 1 90 ? -3.438 -10.684 14.002 1.00 84.00 90 ASN A O 1
ATOM 722 N N . GLU A 1 91 ? -1.273 -10.563 14.598 1.00 85.31 91 GLU A N 1
ATOM 723 C CA . GLU A 1 91 ? -1.500 -10.892 16.008 1.00 85.31 91 GLU A CA 1
ATOM 724 C C . GLU A 1 91 ? -2.435 -9.883 16.682 1.00 85.31 91 GLU A C 1
ATOM 726 O O . GLU A 1 91 ? -3.398 -10.281 17.339 1.00 85.31 91 GLU A O 1
ATOM 731 N N . ILE A 1 92 ? -2.193 -8.584 16.469 1.00 82.50 92 ILE A N 1
ATOM 732 C CA . ILE A 1 92 ? -3.031 -7.504 17.011 1.00 82.50 92 ILE A CA 1
ATOM 733 C C . ILE A 1 92 ? -4.450 -7.568 16.435 1.00 82.50 92 ILE A C 1
ATOM 735 O O . ILE A 1 92 ? -5.430 -7.412 17.155 1.00 82.50 92 ILE A O 1
ATOM 739 N N . THR A 1 93 ? -4.594 -7.838 15.139 1.00 82.69 93 THR A N 1
ATOM 740 C CA . THR A 1 93 ? -5.921 -7.967 14.517 1.00 82.69 93 THR A CA 1
ATOM 741 C C . THR A 1 93 ? -6.698 -9.143 15.116 1.00 82.69 93 THR A C 1
ATOM 743 O O . THR A 1 93 ? -7.888 -9.026 15.410 1.00 82.69 93 THR A O 1
ATOM 746 N N . ASN A 1 94 ? -6.026 -10.269 15.360 1.00 85.06 94 ASN A N 1
ATOM 747 C CA . ASN A 1 94 ? -6.642 -11.436 15.986 1.00 85.06 94 ASN A CA 1
ATOM 748 C C . ASN A 1 94 ? -7.075 -11.156 17.430 1.00 85.06 94 ASN A C 1
ATOM 750 O O . ASN A 1 94 ? -8.178 -11.553 17.812 1.00 85.06 94 ASN A O 1
ATOM 754 N N . SER A 1 95 ? -6.259 -10.454 18.224 1.00 82.50 95 SER A N 1
ATOM 755 C CA . SER A 1 95 ? -6.649 -10.074 19.586 1.00 82.50 95 SER A CA 1
ATOM 756 C C . SER A 1 95 ? -7.833 -9.103 19.587 1.00 82.50 95 SER A C 1
ATOM 758 O O . SER A 1 95 ? -8.774 -9.294 20.360 1.00 82.50 95 SER A O 1
ATOM 760 N N . LEU A 1 96 ? -7.851 -8.128 18.671 1.00 80.25 96 LEU A N 1
ATOM 761 C CA . LEU A 1 96 ? -8.970 -7.198 18.503 1.00 80.25 96 LEU A CA 1
ATOM 762 C C . LEU A 1 96 ? -10.266 -7.922 18.145 1.00 80.25 96 LEU A C 1
ATOM 764 O O . LEU A 1 96 ? -11.303 -7.614 18.727 1.00 80.25 96 LEU A O 1
ATOM 768 N N . ASN A 1 97 ? -10.222 -8.924 17.263 1.00 83.19 97 ASN A N 1
ATOM 769 C CA . ASN A 1 97 ? -11.404 -9.716 16.911 1.00 83.19 97 ASN A CA 1
ATOM 770 C C . ASN A 1 97 ? -12.026 -10.400 18.140 1.00 83.19 97 ASN A C 1
ATOM 772 O O . ASN A 1 97 ? -13.245 -10.389 18.298 1.00 83.19 97 ASN A O 1
ATOM 776 N N . VAL A 1 98 ? -11.207 -10.925 19.059 1.00 83.62 98 VAL A N 1
ATOM 777 C CA . VAL A 1 98 ? -11.693 -11.522 20.318 1.00 83.62 98 VAL A CA 1
ATOM 778 C C . VAL A 1 98 ? -12.370 -10.483 21.214 1.00 83.62 98 VAL A C 1
ATOM 780 O O . VAL A 1 98 ? -13.349 -10.798 21.893 1.00 83.62 98 VAL A O 1
ATOM 783 N N . VAL A 1 99 ? -11.861 -9.249 21.239 1.00 80.00 99 VAL A N 1
ATOM 784 C CA . VAL A 1 99 ? -12.493 -8.145 21.972 1.00 80.00 99 VAL A CA 1
ATOM 785 C C . VAL A 1 99 ? -13.821 -7.781 21.315 1.00 80.00 99 VAL A C 1
ATOM 787 O O . VAL A 1 99 ? -14.830 -7.738 22.007 1.00 80.00 99 VAL A O 1
ATOM 790 N N . ILE A 1 100 ? -13.854 -7.603 19.994 1.00 83.44 100 ILE A N 1
ATOM 791 C CA . ILE A 1 100 ? -15.053 -7.212 19.238 1.00 83.44 100 ILE A CA 1
ATOM 792 C C . ILE A 1 100 ? -16.217 -8.188 19.462 1.00 83.44 100 ILE A C 1
ATOM 794 O O . ILE A 1 100 ? -17.346 -7.743 19.652 1.00 83.44 100 ILE A O 1
ATOM 798 N N . GLU A 1 101 ? -15.966 -9.499 19.524 1.00 85.75 101 GLU A N 1
ATOM 799 C CA . GLU A 1 101 ? -17.025 -10.488 19.798 1.00 85.75 101 GLU A CA 1
ATOM 800 C C . GLU A 1 101 ? -17.694 -10.307 21.172 1.00 85.75 101 GLU A C 1
ATOM 802 O O . GLU A 1 101 ? -18.849 -10.689 21.356 1.00 85.75 101 GLU A O 1
ATOM 807 N N . LYS A 1 102 ? -17.008 -9.689 22.141 1.00 84.50 102 LYS A N 1
ATOM 808 C CA . LYS A 1 102 ? -17.570 -9.388 23.468 1.00 84.50 102 LYS A CA 1
ATOM 809 C C . LYS A 1 102 ? -18.442 -8.129 23.479 1.00 84.50 102 LYS A C 1
ATOM 811 O O . LYS A 1 102 ? -19.152 -7.916 24.460 1.00 84.50 102 LYS A O 1
ATOM 816 N N . TYR A 1 103 ? -18.409 -7.313 22.422 1.00 85.75 103 TYR A N 1
ATOM 817 C CA . TYR A 1 103 ? -19.122 -6.035 22.328 1.00 85.75 103 TYR A CA 1
ATOM 818 C C . TYR A 1 103 ? -20.010 -5.981 21.067 1.00 85.75 103 TYR A C 1
ATOM 820 O O . TYR A 1 103 ? -19.619 -5.398 20.052 1.00 85.75 103 TYR A O 1
ATOM 828 N N . PRO A 1 104 ? -21.235 -6.544 21.116 1.00 85.62 104 PRO A N 1
ATOM 829 C CA . PRO A 1 104 ? -22.167 -6.547 19.983 1.00 85.62 104 PRO A CA 1
ATOM 830 C C . PRO A 1 104 ? -22.498 -5.149 19.438 1.00 85.62 104 PRO A C 1
ATOM 832 O O . PRO A 1 104 ? -22.622 -4.982 18.226 1.00 85.62 104 PRO A O 1
ATOM 835 N N . ASP A 1 105 ? -22.573 -4.140 20.311 1.00 85.88 105 ASP A N 1
ATOM 836 C CA . ASP A 1 105 ? -22.866 -2.752 19.924 1.00 85.88 105 ASP A CA 1
ATOM 837 C C . ASP A 1 105 ? -21.765 -2.148 19.038 1.00 85.88 105 ASP A C 1
ATOM 839 O O . ASP A 1 105 ? -22.052 -1.445 18.070 1.00 85.88 105 ASP A O 1
ATOM 843 N N . LEU A 1 106 ? -20.496 -2.470 19.320 1.00 85.62 106 LEU A N 1
ATOM 844 C CA . LEU A 1 106 ? -19.360 -2.079 18.481 1.00 85.62 106 LEU A CA 1
ATOM 845 C C . LEU A 1 106 ? -19.441 -2.766 17.113 1.00 85.62 106 LEU A C 1
ATOM 847 O O . LEU A 1 106 ? -19.260 -2.121 16.081 1.00 85.62 106 LEU A O 1
ATOM 851 N N . LYS A 1 107 ? -19.754 -4.065 17.102 1.00 83.50 107 LYS A N 1
ATOM 852 C CA . LYS A 1 107 ? -19.871 -4.874 15.880 1.00 83.50 107 LYS A CA 1
ATOM 853 C C . LYS A 1 107 ? -20.988 -4.380 14.956 1.00 83.50 107 LYS A C 1
ATOM 855 O O . LYS A 1 107 ? -20.861 -4.483 13.739 1.00 83.50 107 LYS A O 1
ATOM 860 N N . ALA A 1 108 ? -22.056 -3.829 15.529 1.00 87.44 108 ALA A N 1
ATOM 861 C CA . ALA A 1 108 ? -23.163 -3.222 14.795 1.00 87.44 108 ALA A CA 1
ATOM 862 C C . ALA A 1 108 ? -22.920 -1.750 14.413 1.00 87.44 108 ALA A C 1
ATOM 864 O O . ALA A 1 108 ? -23.719 -1.181 13.669 1.00 87.44 108 ALA A O 1
ATOM 865 N N . SER A 1 109 ? -21.848 -1.119 14.904 1.00 89.50 109 SER A N 1
ATOM 866 C CA . SER A 1 109 ? -21.573 0.286 14.606 1.00 89.50 109 SER A CA 1
ATOM 867 C C . SER A 1 109 ? -21.238 0.488 13.126 1.00 89.50 109 SER A C 1
ATOM 869 O O . SER A 1 109 ? -20.442 -0.242 12.530 1.00 89.50 109 SER A O 1
ATOM 871 N N . GLU A 1 110 ? -21.826 1.522 12.523 1.00 90.00 110 GLU A N 1
ATOM 872 C CA . GLU A 1 110 ? -21.596 1.864 11.115 1.00 90.00 110 GLU A CA 1
ATOM 873 C C . GLU A 1 110 ? -20.113 2.159 10.835 1.00 90.00 110 GLU A C 1
ATOM 875 O O . GLU A 1 110 ? -19.570 1.754 9.807 1.00 90.00 110 GLU A O 1
ATOM 880 N N . GLN A 1 111 ? -19.427 2.802 11.785 1.00 87.81 111 GLN A N 1
ATOM 881 C CA . GLN A 1 111 ? -18.001 3.104 11.687 1.00 87.81 111 GLN A CA 1
ATOM 882 C C . GLN A 1 111 ? -17.145 1.829 11.619 1.00 87.81 111 GLN A C 1
ATOM 884 O O . GLN A 1 111 ? -16.265 1.734 10.762 1.00 87.81 111 GLN A O 1
ATOM 889 N N . PHE A 1 112 ? -17.428 0.826 12.457 1.00 88.69 112 PHE A N 1
ATOM 890 C CA . PHE A 1 112 ? -16.731 -0.461 12.415 1.00 88.69 112 PHE A CA 1
ATOM 891 C C . PHE A 1 112 ? -17.009 -1.224 11.113 1.00 88.69 112 PHE A C 1
ATOM 893 O O . PHE A 1 112 ? -16.078 -1.729 10.486 1.00 88.69 112 PHE A O 1
ATOM 900 N N . LEU A 1 113 ? -18.266 -1.267 10.659 1.00 90.94 113 LEU A N 1
ATOM 901 C CA . LEU A 1 113 ? -18.635 -1.926 9.400 1.00 90.94 113 LEU A CA 1
ATOM 902 C C . LEU A 1 113 ? -17.926 -1.291 8.193 1.00 90.94 113 LEU A C 1
ATOM 904 O O . LEU A 1 113 ? -17.422 -2.003 7.320 1.00 90.94 113 LEU A O 1
ATOM 908 N N . ASN A 1 114 ? -17.825 0.041 8.167 1.00 93.38 114 ASN A N 1
ATOM 909 C CA . ASN A 1 114 ? -17.085 0.769 7.138 1.00 93.38 114 ASN A CA 1
ATOM 910 C C . ASN A 1 114 ? -15.580 0.471 7.184 1.00 93.38 114 ASN A C 1
ATOM 912 O O . ASN A 1 114 ? -14.981 0.224 6.137 1.00 93.38 114 ASN A O 1
ATOM 916 N N . LEU A 1 115 ? -14.971 0.434 8.375 1.00 92.00 115 LEU A N 1
ATOM 917 C CA . LEU A 1 115 ? -13.566 0.046 8.534 1.00 92.00 115 LEU A CA 1
ATOM 918 C C . LEU A 1 115 ? -13.312 -1.376 8.035 1.00 92.00 115 LEU A C 1
ATOM 920 O O . LEU A 1 115 ? -12.345 -1.603 7.311 1.00 92.00 115 LEU A O 1
ATOM 924 N N . GLN A 1 116 ? -14.199 -2.320 8.349 1.00 90.06 116 GLN A N 1
ATOM 925 C CA . GLN A 1 116 ? -14.042 -3.703 7.907 1.00 90.06 116 GLN A CA 1
ATOM 926 C C . GLN A 1 116 ? -14.134 -3.825 6.378 1.00 90.06 116 GLN A C 1
ATOM 928 O O . GLN A 1 116 ? -13.317 -4.504 5.754 1.00 90.06 116 GLN A O 1
ATOM 933 N N . LYS A 1 117 ? -15.065 -3.092 5.754 1.00 93.94 117 LYS A N 1
ATOM 934 C CA . LYS A 1 117 ? -15.168 -2.998 4.292 1.00 93.94 117 LYS A CA 1
ATOM 935 C C . LYS A 1 117 ? -13.906 -2.396 3.669 1.00 93.94 117 LYS A C 1
ATOM 937 O O . LYS A 1 117 ? -13.409 -2.910 2.670 1.00 93.94 117 LYS A O 1
ATOM 942 N N . ASN A 1 118 ? -13.370 -1.330 4.258 1.00 93.12 118 ASN A N 1
ATOM 943 C CA . ASN A 1 118 ? -12.134 -0.708 3.787 1.00 93.12 118 ASN A CA 1
ATOM 944 C C . ASN A 1 118 ? -10.932 -1.646 3.933 1.00 93.12 118 ASN A C 1
ATOM 946 O O . ASN A 1 118 ? -10.115 -1.715 3.018 1.00 93.12 118 ASN A O 1
ATOM 950 N N . MET A 1 119 ? -10.859 -2.410 5.026 1.00 91.56 119 MET A N 1
ATOM 951 C CA . MET A 1 119 ? -9.826 -3.426 5.221 1.00 91.56 119 MET A CA 1
ATOM 952 C C . MET A 1 119 ? -9.890 -4.487 4.118 1.00 91.56 119 MET A C 1
ATOM 954 O O . MET A 1 119 ? -8.872 -4.784 3.499 1.00 91.56 119 MET A O 1
ATOM 958 N N . ALA A 1 120 ? -11.086 -4.997 3.804 1.00 92.38 120 ALA A N 1
ATOM 959 C CA . ALA A 1 120 ? -11.275 -5.962 2.721 1.00 92.38 120 ALA A CA 1
ATOM 960 C C . ALA A 1 120 ? -10.824 -5.404 1.357 1.00 92.38 120 ALA A C 1
ATOM 962 O O . ALA A 1 120 ? -10.118 -6.087 0.617 1.00 92.38 120 ALA A O 1
ATOM 963 N N . ASN A 1 121 ? -11.155 -4.144 1.057 1.00 94.25 121 ASN A N 1
ATOM 964 C CA . ASN A 1 121 ? -10.705 -3.479 -0.170 1.00 94.25 121 ASN A CA 1
ATOM 965 C C . ASN A 1 121 ? -9.173 -3.349 -0.223 1.00 94.25 121 ASN A C 1
ATOM 967 O O . ASN A 1 121 ? -8.563 -3.563 -1.270 1.00 94.25 121 ASN A O 1
ATOM 971 N N . VAL A 1 122 ? -8.530 -2.992 0.894 1.00 93.38 122 VAL A N 1
ATOM 972 C CA . VAL A 1 122 ? -7.064 -2.887 0.967 1.00 93.38 122 VAL A CA 1
ATOM 973 C C . VAL A 1 122 ? -6.402 -4.249 0.764 1.00 93.38 122 VAL A C 1
ATOM 975 O O . VAL A 1 122 ? -5.418 -4.328 0.032 1.00 93.38 122 VAL A O 1
ATOM 978 N N . GLU A 1 123 ? -6.952 -5.320 1.333 1.00 89.69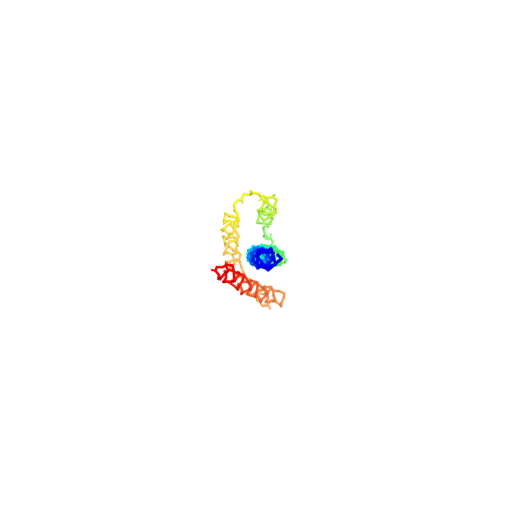 123 GLU A N 1
ATOM 979 C CA . GLU A 1 123 ? -6.458 -6.684 1.108 1.00 89.69 123 GLU A CA 1
ATOM 980 C C . GLU A 1 123 ? -6.598 -7.109 -0.361 1.00 89.69 123 GLU A C 1
ATOM 982 O O . GLU A 1 123 ? -5.662 -7.666 -0.940 1.00 89.69 123 GLU A O 1
ATOM 987 N N . GLU A 1 124 ? -7.717 -6.789 -1.013 1.00 93.81 124 GLU A N 1
ATOM 988 C CA . GLU A 1 124 ? -7.892 -7.044 -2.446 1.00 93.81 124 GLU A CA 1
ATOM 989 C C . GLU A 1 124 ? -6.851 -6.285 -3.289 1.00 93.81 124 GLU A C 1
ATOM 991 O O . GLU A 1 124 ? -6.198 -6.872 -4.162 1.00 93.81 124 GLU A O 1
ATOM 996 N N . HIS A 1 125 ? -6.626 -5.002 -2.990 1.00 90.19 125 HIS A N 1
ATOM 997 C CA . HIS A 1 125 ? -5.599 -4.186 -3.643 1.00 90.19 125 HIS A CA 1
ATOM 998 C C . HIS A 1 125 ? -4.179 -4.705 -3.394 1.00 90.19 125 HIS A C 1
ATOM 1000 O O . HIS A 1 125 ? -3.359 -4.716 -4.319 1.00 90.19 125 HIS A O 1
ATOM 1006 N N . LEU A 1 126 ? -3.878 -5.174 -2.182 1.00 90.62 126 LEU A N 1
ATOM 1007 C CA . LEU A 1 126 ? -2.592 -5.778 -1.846 1.00 90.62 126 LEU A CA 1
ATOM 1008 C C . LEU A 1 126 ? -2.370 -7.058 -2.656 1.00 90.62 126 LEU A C 1
ATOM 1010 O O . LEU A 1 126 ? -1.304 -7.240 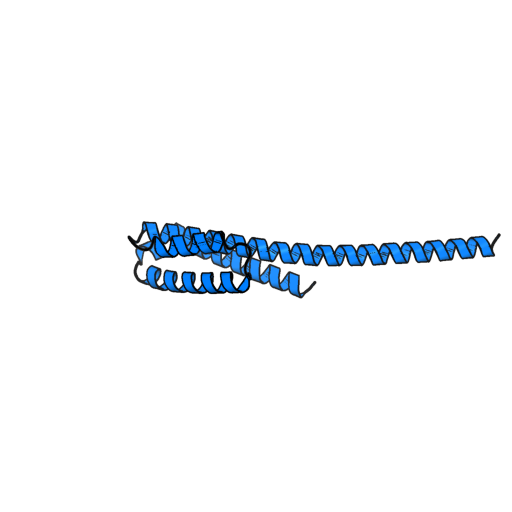-3.247 1.00 90.62 126 LEU A O 1
ATOM 1014 N N . GLN A 1 127 ? -3.378 -7.927 -2.745 1.00 90.81 127 GLN A N 1
ATOM 1015 C CA . GLN A 1 127 ? -3.309 -9.135 -3.566 1.00 90.81 127 GLN A CA 1
ATOM 1016 C C . GLN A 1 127 ? -3.133 -8.810 -5.051 1.00 90.81 127 GLN A C 1
ATOM 1018 O O . GLN A 1 127 ? -2.322 -9.449 -5.723 1.00 90.81 127 GLN A O 1
ATOM 1023 N N . ALA A 1 128 ? -3.852 -7.814 -5.572 1.00 90.81 128 ALA A N 1
ATOM 1024 C CA . ALA A 1 128 ? -3.698 -7.362 -6.951 1.00 90.81 128 ALA A CA 1
ATOM 1025 C C . ALA A 1 128 ? -2.281 -6.829 -7.216 1.00 90.81 128 ALA A C 1
ATOM 1027 O O . ALA A 1 128 ? -1.659 -7.228 -8.199 1.00 90.81 128 ALA A O 1
ATOM 1028 N N . SER A 1 129 ? -1.742 -6.016 -6.305 1.00 88.75 129 SER A N 1
ATOM 1029 C CA . SER A 1 129 ? -0.384 -5.466 -6.396 1.00 88.75 129 SER A CA 1
ATOM 1030 C C . SER A 1 129 ? 0.681 -6.565 -6.342 1.00 88.75 129 SER A C 1
ATOM 1032 O O . SER A 1 129 ? 1.627 -6.542 -7.123 1.00 88.75 129 SER A O 1
ATOM 1034 N N . ARG A 1 130 ? 0.496 -7.590 -5.495 1.00 88.50 130 ARG A N 1
ATOM 1035 C CA . ARG A 1 130 ? 1.374 -8.774 -5.442 1.00 88.50 130 ARG A CA 1
ATOM 1036 C C . ARG A 1 130 ? 1.322 -9.596 -6.727 1.00 88.50 130 ARG A C 1
ATOM 1038 O O . ARG A 1 130 ? 2.367 -9.999 -7.224 1.00 88.50 130 ARG A O 1
ATOM 1045 N N . ARG A 1 131 ? 0.132 -9.821 -7.296 1.00 90.88 131 ARG A N 1
ATOM 1046 C CA . ARG A 1 131 ? -0.009 -10.492 -8.602 1.00 90.88 131 ARG A CA 1
ATOM 1047 C C . ARG A 1 131 ? 0.687 -9.703 -9.708 1.00 90.88 131 ARG A C 1
ATOM 1049 O O . ARG A 1 131 ? 1.377 -10.295 -10.525 1.00 90.88 131 ARG A O 1
ATOM 1056 N N . PHE A 1 132 ? 0.531 -8.380 -9.715 1.00 89.00 132 PHE A N 1
ATOM 1057 C CA . PHE A 1 132 ? 1.184 -7.509 -10.688 1.00 89.00 132 PHE A CA 1
ATOM 1058 C C . PHE A 1 132 ? 2.711 -7.514 -10.533 1.00 89.00 132 PHE A C 1
ATOM 1060 O O . PHE A 1 132 ? 3.416 -7.619 -11.528 1.00 89.00 132 PHE A O 1
ATOM 1067 N N . TYR A 1 133 ? 3.225 -7.486 -9.301 1.00 87.81 133 TYR A N 1
ATOM 1068 C CA . TYR A 1 133 ? 4.657 -7.609 -9.021 1.00 87.81 133 TYR A CA 1
ATOM 1069 C C . TYR A 1 133 ? 5.228 -8.957 -9.475 1.00 87.81 133 TYR A C 1
ATOM 1071 O O . TYR A 1 133 ? 6.266 -8.982 -10.118 1.00 87.81 133 TYR A O 1
ATOM 1079 N N . ASN A 1 134 ? 4.530 -10.063 -9.198 1.00 88.38 134 ASN A N 1
ATOM 1080 C CA . ASN A 1 134 ? 4.984 -11.408 -9.566 1.00 88.38 134 ASN A CA 1
ATOM 1081 C C . ASN A 1 134 ? 4.903 -11.701 -11.075 1.00 88.38 134 ASN A C 1
ATOM 1083 O O . ASN A 1 134 ? 5.554 -12.632 -11.542 1.00 88.38 134 ASN A O 1
ATOM 1087 N N . ASN A 1 135 ? 4.080 -10.956 -11.820 1.00 85.75 135 ASN A N 1
ATOM 1088 C CA . ASN A 1 135 ? 3.898 -11.132 -13.263 1.00 85.75 135 ASN A CA 1
ATOM 1089 C C . ASN A 1 135 ? 4.816 -10.233 -14.119 1.00 85.75 135 ASN A C 1
ATOM 1091 O O . ASN A 1 135 ? 4.836 -10.417 -15.338 1.00 85.75 135 ASN A O 1
ATOM 1095 N N . ASN A 1 136 ? 5.512 -9.260 -13.515 1.00 73.50 136 ASN A N 1
ATOM 1096 C CA . ASN A 1 136 ? 6.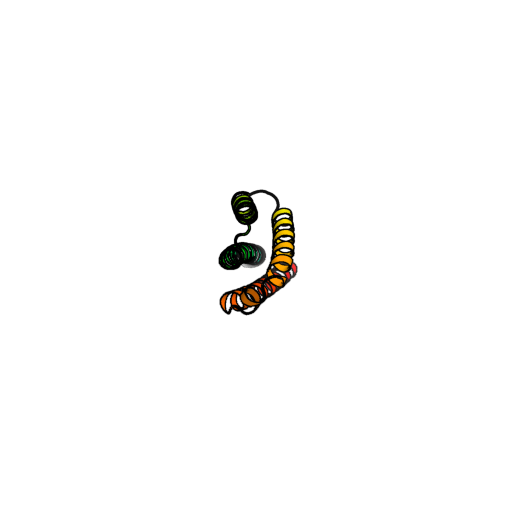467 -8.357 -14.179 1.00 73.50 136 ASN A CA 1
ATOM 1097 C C . ASN A 1 136 ? 7.900 -8.892 -14.099 1.00 73.50 136 ASN A C 1
ATOM 1099 O O . ASN A 1 136 ? 8.642 -8.679 -15.086 1.00 73.50 136 ASN A O 1
#

Radius of gyration: 25.19 Å; chains: 1; bounding box: 54×18×80 Å